Protein AF-A0AAF0QI10-F1 (afdb_monomer)

Foldseek 3Di:
DLVLLVVLVPDPPDPPSVVLLVLVLVVLQAPDLVSQVVCVVVVNDDDPPPGSRVVSVVSVVSNVPRDDDCPHPCNVVSVVVVVVVVVVVVVVVVVVVVVVD

Radius of gyration: 16.57 Å; Cα contacts (8 Å, |Δi|>4): 78; chains: 1; bounding box: 33×27×53 Å

Solvent-accessible surface area (backbone atoms only — not comparable to full-atom values): 5948 Å² total; per-residue (Å²): 108,67,68,57,32,51,50,41,71,75,34,92,84,50,76,75,40,58,63,45,29,49,46,51,52,50,45,78,61,35,90,37,36,66,39,43,48,52,37,37,78,71,66,76,47,84,83,88,77,73,57,44,56,53,54,31,52,47,48,62,55,60,45,67,88,63,83,81,62,100,77,35,79,48,46,70,59,49,51,52,51,50,53,52,51,52,55,50,49,55,56,47,53,55,48,58,60,62,72,75,112

Organism: Solanum verrucosum (NCBI:txid315347)

InterPro domains:
  IPR004158 Protein of unkno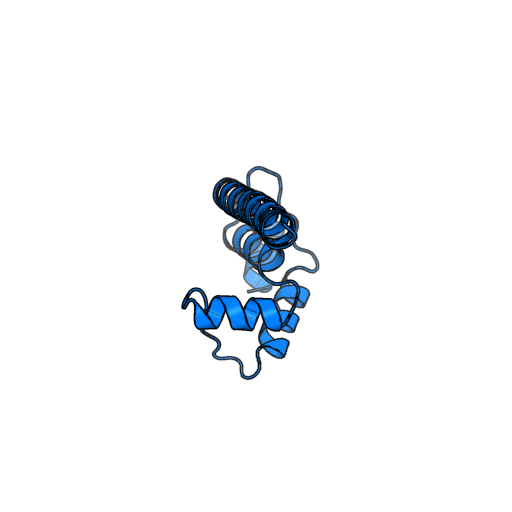wn function DUF247, plant [PF03140] (1-89)
  IPR004158 Protein of unknown function DUF247, plant [PTHR31170] (1-92)

Sequence (101 aa):
MRNLIAYEQQSSDVQPKYFSGYATFMDYLIDSDKDVNLLRQKGIIENWMGEDKDVASLFKKIEIGVTVYFDFYYYEDCLKAIQHCEKTMEQNEGKFEAQLF

Nearest PDB structures (foldseek):
  7d5s-assembly1_B3  TM=2.418E-01  e=6.440E+00  Saccharomyces cerevisiae S288C

pLDDT: mean 81.84, std 12.41, range [45.06, 94.19]

Secondary structure (DSSP, 8-state):
-HHHHHHHHH-SS--S-HHHHHHHHHHHH-SSHHHHHHHHHTTSS---SSSHHHHHHHHHHHHTT----TT-TTHHHHHHHHHHHHHHHHHHHHHHHHT--

Structure (mmCIF, N/CA/C/O backbone):
data_AF-A0AAF0QI10-F1
#
_entry.id   AF-A0AAF0QI10-F1
#
loop_
_atom_site.group_PDB
_atom_site.id
_atom_site.type_symbol
_atom_site.label_atom_id
_atom_site.label_alt_id
_atom_site.label_comp_id
_atom_site.label_asym_id
_atom_site.label_entity_id
_atom_site.label_seq_id
_atom_site.pdbx_PDB_ins_code
_atom_site.Cartn_x
_atom_site.Cartn_y
_atom_site.Cartn_z
_atom_site.occupancy
_atom_site.B_iso_or_equiv
_atom_site.auth_seq_id
_atom_site.auth_comp_id
_atom_site.auth_asym_id
_atom_site.auth_atom_id
_atom_site.pdbx_PDB_model_num
ATOM 1 N N . MET A 1 1 ? 1.634 -5.272 -11.455 1.00 82.81 1 MET A N 1
ATOM 2 C CA . MET A 1 1 ? 2.337 -4.185 -10.741 1.00 82.81 1 MET A CA 1
ATOM 3 C C . MET A 1 1 ? 3.847 -4.401 -10.636 1.00 82.81 1 MET A C 1
ATOM 5 O O . MET A 1 1 ? 4.575 -3.539 -11.101 1.00 82.81 1 MET A O 1
ATOM 9 N N . ARG A 1 2 ? 4.340 -5.543 -10.125 1.00 89.25 2 ARG A N 1
ATOM 10 C CA . ARG A 1 2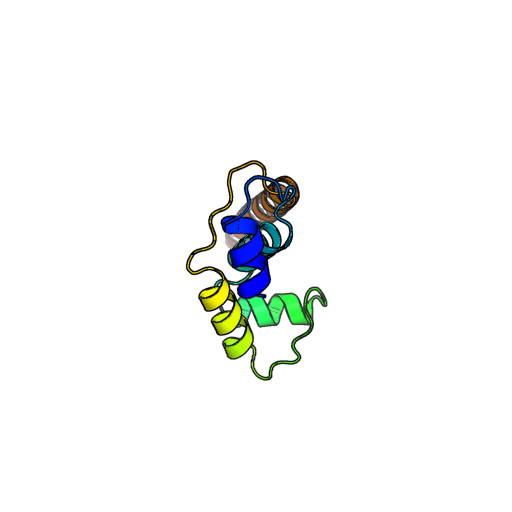 ? 5.791 -5.802 -9.965 1.00 89.25 2 ARG A CA 1
ATOM 11 C C . ARG A 1 2 ? 6.655 -5.544 -11.211 1.00 89.25 2 ARG A C 1
ATOM 13 O O . ARG A 1 2 ? 7.734 -4.993 -11.075 1.00 89.25 2 ARG A O 1
ATOM 20 N N . ASN A 1 3 ? 6.175 -5.865 -12.415 1.00 92.62 3 ASN A N 1
ATOM 21 C CA . ASN A 1 3 ? 6.930 -5.593 -13.649 1.00 92.62 3 ASN A CA 1
ATOM 22 C C . ASN A 1 3 ? 7.116 -4.090 -13.921 1.00 92.62 3 ASN A C 1
ATOM 24 O O . ASN A 1 3 ? 8.157 -3.691 -14.426 1.00 92.62 3 ASN A O 1
ATOM 28 N N . LEU A 1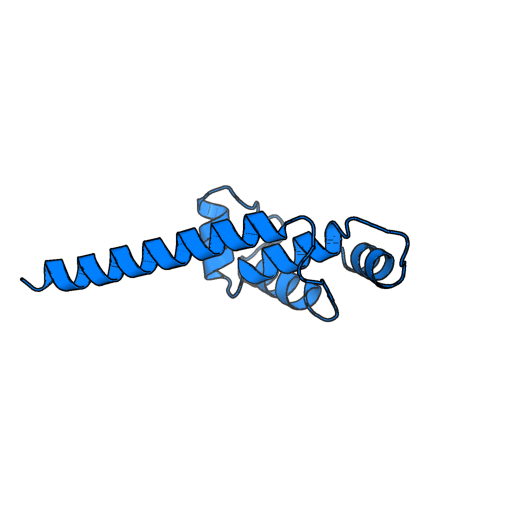 4 ? 6.123 -3.263 -13.574 1.00 92.56 4 LEU A N 1
ATOM 29 C CA . LEU A 1 4 ? 6.187 -1.807 -13.748 1.00 92.56 4 LEU A CA 1
ATOM 30 C C . LEU A 1 4 ? 7.132 -1.184 -12.723 1.00 92.56 4 LEU A C 1
ATOM 32 O O . LEU A 1 4 ? 7.968 -0.369 -13.084 1.00 92.56 4 LEU A O 1
ATOM 36 N N . ILE A 1 5 ? 7.065 -1.651 -11.475 1.00 92.19 5 ILE A N 1
ATOM 37 C CA . ILE A 1 5 ? 8.024 -1.282 -10.431 1.00 92.19 5 ILE A CA 1
ATOM 38 C C . ILE A 1 5 ? 9.441 -1.663 -10.864 1.00 92.19 5 ILE A C 1
ATOM 40 O O . ILE A 1 5 ? 10.327 -0.823 -10.833 1.00 92.19 5 ILE A O 1
ATOM 44 N N . ALA A 1 6 ? 9.670 -2.896 -11.324 1.00 91.62 6 ALA A N 1
ATOM 45 C CA . ALA A 1 6 ? 10.989 -3.321 -11.788 1.00 91.62 6 ALA A CA 1
ATOM 46 C C . ALA A 1 6 ? 11.503 -2.433 -12.933 1.00 91.62 6 ALA A C 1
ATOM 48 O O . ALA A 1 6 ? 12.665 -2.042 -12.928 1.00 91.62 6 ALA A O 1
ATOM 49 N N . TYR A 1 7 ? 10.635 -2.063 -13.874 1.00 92.12 7 TYR A N 1
ATOM 50 C CA . TYR A 1 7 ? 10.976 -1.130 -14.944 1.00 92.12 7 TYR A CA 1
ATOM 51 C C . TYR A 1 7 ? 11.374 0.261 -14.413 1.00 92.12 7 TYR A C 1
ATOM 53 O O . TYR A 1 7 ? 12.416 0.782 -14.803 1.00 92.12 7 TYR A O 1
ATOM 61 N N . GLU A 1 8 ? 10.612 0.832 -13.475 1.00 91.81 8 GLU A N 1
ATOM 62 C CA . GLU A 1 8 ? 10.947 2.110 -12.821 1.00 91.81 8 GLU A CA 1
ATOM 63 C C . GLU A 1 8 ? 12.230 2.044 -11.976 1.00 91.81 8 GLU A C 1
ATOM 65 O O . GLU A 1 8 ? 12.971 3.019 -11.874 1.00 91.81 8 GLU A O 1
ATOM 70 N N . GLN A 1 9 ? 12.498 0.907 -11.330 1.00 87.75 9 GLN A N 1
ATOM 71 C CA . GLN A 1 9 ? 13.681 0.699 -10.490 1.00 87.75 9 GLN A CA 1
ATOM 72 C C . GLN A 1 9 ? 14.955 0.580 -11.336 1.00 87.75 9 GLN A C 1
ATOM 74 O O . GLN A 1 9 ? 16.008 1.052 -10.916 1.00 87.75 9 GLN A O 1
ATOM 79 N N . GLN A 1 10 ? 14.858 -0.053 -12.509 1.00 91.12 10 GLN A N 1
ATOM 80 C CA . GLN A 1 10 ? 15.992 -0.332 -13.397 1.00 91.12 10 GLN A CA 1
ATOM 81 C C . GLN A 1 10 ? 16.279 0.787 -14.406 1.00 91.12 10 GLN A C 1
ATOM 83 O O . GLN A 1 10 ? 17.303 0.742 -15.084 1.00 91.12 10 GLN A O 1
ATOM 88 N N . SER A 1 11 ? 15.400 1.784 -14.517 1.00 87.00 11 SER A N 1
ATOM 89 C CA . SER A 1 11 ? 15.583 2.923 -15.414 1.00 87.00 11 SER A CA 1
ATOM 90 C C . SER A 1 11 ? 15.844 4.206 -14.629 1.00 87.00 11 SER A C 1
ATOM 92 O O . SER A 1 11 ? 15.031 4.616 -13.802 1.00 87.00 11 SER A O 1
ATOM 94 N N . SER A 1 12 ? 16.968 4.869 -14.908 1.00 82.69 12 SER A N 1
ATOM 95 C CA . SER A 1 12 ? 17.279 6.201 -14.366 1.00 82.69 12 SER A CA 1
ATOM 96 C C . SER A 1 12 ? 16.398 7.303 -14.949 1.00 82.69 12 SER A C 1
ATOM 98 O O . SER A 1 12 ? 16.218 8.341 -14.318 1.00 82.69 12 SER A O 1
ATOM 100 N N . ASP A 1 13 ? 15.849 7.070 -16.140 1.00 87.12 13 ASP A N 1
ATOM 101 C CA . ASP A 1 13 ? 15.168 8.093 -16.936 1.00 87.12 13 ASP A CA 1
ATOM 102 C C . ASP A 1 13 ? 13.674 8.186 -16.601 1.00 87.12 13 ASP A C 1
ATOM 104 O O . ASP A 1 13 ? 12.983 9.108 -17.033 1.00 87.12 13 ASP A O 1
ATOM 108 N N . VAL A 1 14 ? 13.157 7.227 -15.827 1.00 86.81 14 VAL A N 1
ATOM 109 C CA . VAL A 1 14 ? 11.752 7.196 -15.424 1.00 86.81 14 VAL A CA 1
ATOM 110 C C . VAL A 1 14 ? 11.581 7.994 -14.142 1.00 86.81 14 VAL A C 1
ATOM 112 O O . VAL A 1 14 ? 11.879 7.525 -13.043 1.00 86.81 14 VAL A O 1
ATOM 115 N N . GLN A 1 15 ? 11.082 9.215 -14.307 1.00 84.56 15 GLN A N 1
ATOM 116 C CA . GLN A 1 15 ? 10.676 10.089 -13.218 1.00 84.56 15 GLN A CA 1
ATOM 117 C C . GLN A 1 15 ? 9.367 10.808 -13.573 1.00 84.56 15 GLN A C 1
ATOM 119 O O . GLN A 1 15 ? 9.233 11.292 -14.701 1.00 84.56 15 GLN A O 1
ATOM 124 N N . PRO A 1 16 ? 8.419 10.930 -12.627 1.00 84.25 16 PRO A N 1
ATOM 125 C CA . PRO A 1 16 ? 8.418 10.326 -11.289 1.00 84.25 16 PRO A CA 1
ATOM 126 C C . PRO A 1 16 ? 8.219 8.800 -11.312 1.00 84.25 16 PRO A C 1
ATOM 128 O O . PRO A 1 16 ? 7.570 8.262 -12.208 1.00 84.25 16 PRO A O 1
ATOM 131 N N . LYS A 1 17 ? 8.718 8.098 -10.289 1.00 87.81 17 LYS A N 1
ATOM 132 C CA . LYS A 1 17 ? 8.471 6.657 -10.083 1.00 87.81 17 LYS A CA 1
ATOM 133 C C . LYS A 1 17 ? 7.090 6.405 -9.463 1.00 87.81 17 LYS A C 1
ATOM 135 O O . LYS A 1 17 ? 6.978 6.126 -8.267 1.00 87.81 17 LYS A O 1
ATOM 140 N N . TYR A 1 18 ? 6.033 6.570 -10.252 1.00 87.19 18 TYR A N 1
ATOM 141 C CA . TYR A 1 18 ? 4.642 6.490 -9.796 1.00 87.19 18 TYR A CA 1
ATOM 142 C C . TYR A 1 18 ? 4.270 5.139 -9.180 1.00 87.19 18 TYR A C 1
ATOM 144 O O . TYR A 1 18 ? 3.640 5.105 -8.124 1.00 87.19 18 TYR A O 1
ATOM 152 N N . PHE A 1 19 ? 4.648 4.022 -9.807 1.00 89.88 19 PHE A N 1
ATOM 153 C CA . PHE A 1 19 ? 4.265 2.692 -9.325 1.00 89.88 19 PHE A CA 1
ATOM 154 C C . PHE A 1 19 ? 5.017 2.315 -8.050 1.00 89.88 19 PHE A C 1
ATOM 156 O O . PHE A 1 19 ? 4.430 1.723 -7.146 1.00 89.88 19 PHE A O 1
ATOM 163 N N . SER A 1 20 ? 6.292 2.685 -7.967 1.00 90.00 20 SER A N 1
ATOM 164 C CA . SER A 1 20 ? 7.123 2.508 -6.778 1.00 90.00 20 SER A CA 1
ATOM 165 C C . SER A 1 20 ? 6.604 3.378 -5.631 1.00 90.00 20 SER A C 1
ATOM 167 O O . SER A 1 20 ? 6.399 2.876 -4.533 1.00 90.00 20 SER A O 1
ATOM 169 N N . GLY A 1 21 ? 6.295 4.651 -5.899 1.00 88.19 21 GLY A N 1
ATOM 170 C CA . GLY A 1 21 ? 5.722 5.562 -4.908 1.00 88.19 21 GLY A CA 1
ATOM 171 C C . GLY A 1 21 ? 4.350 5.114 -4.402 1.00 88.19 21 GLY A C 1
ATOM 172 O O . GLY A 1 21 ? 4.100 5.171 -3.203 1.00 88.19 21 GLY A O 1
ATOM 173 N N . TYR A 1 22 ? 3.474 4.621 -5.283 1.00 88.81 22 TYR A N 1
ATOM 174 C CA . TYR A 1 22 ? 2.186 4.056 -4.872 1.00 88.81 22 TYR A CA 1
ATOM 175 C C . TYR A 1 22 ? 2.365 2.797 -4.020 1.00 88.81 22 TYR A C 1
ATOM 177 O O . TYR A 1 22 ? 1.677 2.642 -3.018 1.00 88.81 22 TYR A O 1
ATOM 185 N N . ALA A 1 23 ? 3.282 1.898 -4.399 1.00 89.38 23 ALA A N 1
ATOM 186 C CA . ALA A 1 23 ? 3.565 0.700 -3.612 1.00 89.38 23 ALA A CA 1
ATOM 187 C C . ALA A 1 23 ? 3.999 1.061 -2.186 1.00 89.38 23 ALA A C 1
ATOM 189 O O . ALA A 1 23 ? 3.455 0.504 -1.240 1.00 89.38 23 ALA A O 1
ATOM 190 N N . THR A 1 24 ? 4.900 2.035 -2.041 1.00 87.00 24 THR A N 1
ATOM 191 C CA . THR A 1 24 ? 5.341 2.532 -0.732 1.00 87.00 24 THR A CA 1
ATOM 192 C C . THR A 1 24 ? 4.228 3.240 0.036 1.00 87.00 24 THR A C 1
ATOM 194 O O . THR A 1 24 ? 4.082 3.029 1.232 1.00 87.00 24 THR A O 1
ATOM 197 N N . PHE A 1 25 ? 3.408 4.058 -0.624 1.00 85.81 25 PHE A N 1
ATOM 198 C CA . PHE A 1 25 ? 2.270 4.698 0.039 1.00 85.81 25 PHE A CA 1
ATOM 199 C C . PHE A 1 25 ? 1.276 3.669 0.591 1.00 85.81 25 PHE A C 1
ATOM 201 O O . PHE A 1 25 ? 0.836 3.782 1.730 1.00 85.81 25 PHE A O 1
ATOM 208 N N . MET A 1 26 ? 0.946 2.648 -0.201 1.00 88.44 26 MET A N 1
ATOM 209 C CA . MET A 1 26 ? 0.031 1.591 0.228 1.00 88.44 26 MET A CA 1
ATOM 210 C C . MET A 1 26 ? 0.619 0.723 1.339 1.00 88.44 26 MET A C 1
ATOM 212 O O . MET A 1 26 ? -0.135 0.277 2.196 1.00 88.44 26 MET A O 1
ATOM 216 N N . ASP A 1 27 ? 1.936 0.515 1.344 1.00 85.56 27 ASP A N 1
ATOM 217 C CA . ASP A 1 27 ? 2.646 -0.166 2.427 1.00 85.56 27 ASP A CA 1
ATOM 218 C C . ASP A 1 27 ? 2.505 0.585 3.761 1.00 85.56 27 ASP A C 1
ATOM 220 O O . ASP A 1 27 ? 2.122 -0.003 4.768 1.00 85.56 27 ASP A O 1
ATOM 224 N N . TYR A 1 28 ? 2.647 1.916 3.751 1.00 84.50 28 TYR A N 1
ATOM 225 C CA . TYR A 1 28 ? 2.403 2.732 4.948 1.00 84.50 28 TYR A CA 1
ATOM 226 C C . TYR A 1 28 ? 0.956 2.697 5.449 1.00 84.50 28 TYR A C 1
ATOM 228 O O . TYR A 1 28 ? 0.712 2.959 6.626 1.00 84.50 28 TYR A O 1
ATOM 236 N N . LEU A 1 29 ? -0.009 2.420 4.572 1.00 87.06 29 LEU A N 1
ATOM 237 C CA . LEU A 1 29 ? -1.420 2.359 4.942 1.00 87.06 29 LEU A CA 1
ATOM 238 C C . LEU A 1 29 ? -1.887 0.961 5.362 1.00 87.06 29 LEU A C 1
ATOM 240 O O . LEU A 1 29 ? -2.921 0.866 6.019 1.00 87.06 29 LEU A O 1
ATOM 244 N N . ILE A 1 30 ? -1.205 -0.111 4.945 1.00 91.25 30 ILE A N 1
ATOM 245 C CA . ILE A 1 30 ? -1.684 -1.492 5.081 1.00 91.25 30 ILE A CA 1
ATOM 246 C C . ILE A 1 30 ? -0.619 -2.354 5.760 1.00 91.25 30 ILE A C 1
ATOM 248 O O . ILE A 1 30 ? 0.176 -3.015 5.094 1.00 91.25 30 ILE A O 1
ATOM 252 N N . ASP A 1 31 ? -0.671 -2.430 7.089 1.00 89.44 31 ASP A N 1
ATOM 253 C CA . ASP A 1 31 ? 0.146 -3.381 7.858 1.00 89.44 31 ASP A CA 1
ATOM 254 C C . ASP A 1 31 ? -0.595 -4.719 8.070 1.00 89.44 31 ASP A C 1
ATOM 256 O O . ASP A 1 31 ? -0.000 -5.801 8.132 1.00 89.44 31 ASP A O 1
ATOM 260 N N . SER A 1 32 ? -1.930 -4.668 8.122 1.00 92.56 32 SER A N 1
ATOM 261 C CA . SER A 1 32 ? -2.799 -5.798 8.444 1.00 92.56 32 SER A CA 1
ATOM 262 C C . SER A 1 32 ? -4.089 -5.850 7.614 1.00 92.56 32 SER A C 1
ATOM 264 O O . SER A 1 32 ? -4.487 -4.908 6.929 1.00 92.56 32 SER A O 1
ATOM 266 N N . ASP A 1 33 ? -4.801 -6.973 7.713 1.00 94.19 33 ASP A N 1
ATOM 267 C CA . ASP A 1 33 ? -6.141 -7.155 7.148 1.00 94.19 33 ASP A CA 1
ATOM 268 C C . ASP A 1 33 ? -7.182 -6.193 7.752 1.00 94.19 33 ASP A C 1
ATOM 270 O O . ASP A 1 33 ? -8.151 -5.826 7.083 1.00 94.19 33 ASP A O 1
ATOM 274 N N . LYS A 1 34 ? -6.968 -5.725 8.988 1.00 93.81 34 LYS A N 1
ATOM 275 C CA . LYS A 1 34 ? -7.822 -4.709 9.625 1.00 93.81 34 LYS A CA 1
ATOM 276 C C . LYS A 1 34 ? -7.715 -3.357 8.930 1.00 93.81 34 LYS A C 1
ATOM 278 O O . LYS A 1 34 ? -8.732 -2.681 8.777 1.00 93.81 34 LYS A O 1
ATOM 283 N N . ASP A 1 35 ? -6.519 -2.992 8.481 1.00 92.38 35 ASP A N 1
ATOM 284 C CA . ASP A 1 35 ? -6.290 -1.729 7.781 1.00 92.38 35 ASP A CA 1
ATOM 285 C C . ASP A 1 35 ? -6.977 -1.756 6.416 1.00 92.38 35 ASP A C 1
ATOM 287 O O . ASP A 1 35 ? -7.725 -0.839 6.075 1.00 92.38 35 ASP A O 1
ATOM 291 N N . VAL A 1 36 ? -6.854 -2.873 5.687 1.00 93.00 36 VAL A N 1
ATOM 292 C CA . VAL A 1 36 ? -7.607 -3.106 4.444 1.00 93.00 36 VAL A CA 1
ATOM 293 C C . VAL A 1 36 ? -9.108 -2.967 4.687 1.00 93.00 36 VAL A C 1
ATOM 295 O O . VAL A 1 36 ? -9.792 -2.265 3.941 1.00 93.00 36 VAL A O 1
ATOM 298 N N . ASN A 1 37 ? -9.631 -3.599 5.741 1.00 94.12 37 ASN A N 1
ATOM 299 C CA . ASN A 1 37 ? -11.050 -3.531 6.068 1.00 94.12 37 ASN A CA 1
ATOM 300 C C . ASN A 1 37 ? -11.508 -2.090 6.330 1.00 94.12 37 ASN A C 1
ATOM 302 O O . ASN A 1 37 ? -12.517 -1.654 5.772 1.00 94.12 37 ASN A O 1
ATOM 306 N N . LEU A 1 38 ? -10.747 -1.341 7.131 1.00 93.19 38 LEU A N 1
ATOM 307 C CA . LEU A 1 38 ? -11.027 0.055 7.447 1.00 93.19 38 LEU A CA 1
ATOM 308 C C . LEU A 1 38 ? -11.024 0.924 6.185 1.00 93.19 38 LEU A C 1
ATOM 310 O O . LEU A 1 38 ? -11.988 1.651 5.939 1.00 93.19 38 LEU A O 1
ATOM 314 N N . LEU A 1 39 ? -9.978 0.824 5.362 1.00 92.00 39 LEU A N 1
ATOM 315 C CA . LEU A 1 39 ? -9.857 1.578 4.112 1.00 92.00 39 LEU A CA 1
ATOM 316 C C . LEU A 1 39 ? -11.016 1.262 3.157 1.00 92.00 39 LEU A C 1
ATOM 318 O O . LEU A 1 39 ? -11.562 2.168 2.521 1.00 92.00 39 LEU A O 1
ATOM 322 N N . ARG A 1 40 ? -11.449 -0.002 3.105 1.00 93.50 40 ARG A N 1
ATOM 323 C CA . ARG A 1 40 ? -12.585 -0.435 2.285 1.00 93.50 40 ARG A CA 1
ATOM 324 C C . ARG A 1 40 ? -13.915 0.108 2.804 1.00 93.50 40 ARG A C 1
ATOM 326 O O . ARG A 1 40 ? -14.717 0.606 2.022 1.00 93.50 40 ARG A O 1
ATOM 333 N N . GLN A 1 41 ? -14.144 0.080 4.119 1.00 93.12 41 GLN A N 1
ATOM 334 C CA . GLN A 1 41 ? -15.337 0.677 4.740 1.00 93.12 41 GLN A CA 1
ATOM 335 C C . GLN A 1 41 ? -15.419 2.191 4.515 1.00 93.12 41 GLN A C 1
ATOM 337 O O . GLN A 1 41 ? -16.512 2.746 4.414 1.00 93.12 41 GLN A O 1
ATOM 342 N N . LYS A 1 42 ? -14.267 2.865 4.432 1.00 91.12 42 LYS A N 1
ATOM 343 C CA . LYS A 1 42 ? -14.172 4.294 4.110 1.00 91.12 42 LYS A CA 1
ATOM 344 C C . LYS A 1 42 ? -14.269 4.591 2.608 1.00 91.12 42 LYS A C 1
ATOM 346 O O . LYS A 1 42 ? -14.278 5.762 2.246 1.00 91.12 42 LYS A O 1
ATOM 351 N N . GLY A 1 43 ? -14.360 3.568 1.751 1.00 89.31 43 GLY A N 1
ATOM 352 C CA . GLY A 1 43 ? -14.447 3.715 0.294 1.00 89.31 43 GLY A CA 1
ATOM 353 C C . GLY A 1 43 ? -13.150 4.190 -0.365 1.00 89.31 43 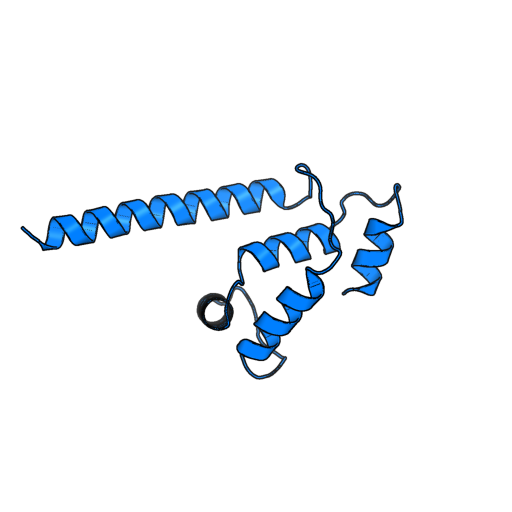GLY A C 1
ATOM 354 O O . GLY A 1 43 ? -13.190 4.694 -1.481 1.00 89.31 43 GLY A O 1
ATOM 355 N N . ILE A 1 44 ? -12.013 4.065 0.327 1.00 88.88 44 ILE A N 1
ATOM 356 C CA . ILE A 1 44 ? -10.697 4.492 -0.175 1.00 88.88 44 ILE A CA 1
ATOM 357 C C . ILE A 1 44 ? -10.133 3.447 -1.140 1.00 88.88 44 ILE A C 1
ATOM 359 O O . ILE A 1 44 ? -9.544 3.795 -2.159 1.00 88.88 44 ILE A O 1
ATOM 363 N N . ILE A 1 45 ? -10.333 2.165 -0.825 1.00 89.19 45 ILE A N 1
ATOM 364 C CA . ILE A 1 45 ? -9.957 1.046 -1.689 1.00 89.19 45 ILE A CA 1
ATOM 365 C C . ILE A 1 45 ? -11.166 0.161 -1.958 1.00 89.19 45 ILE A C 1
ATOM 367 O O . ILE A 1 45 ? -12.027 -0.017 -1.097 1.00 89.19 45 ILE A O 1
ATOM 371 N N . GLU A 1 46 ? -11.194 -0.451 -3.133 1.00 89.19 46 GLU A N 1
ATOM 372 C CA . GLU A 1 46 ? -12.135 -1.516 -3.454 1.00 89.19 46 GLU A CA 1
ATOM 373 C C . GLU A 1 46 ? -11.404 -2.859 -3.432 1.00 89.19 46 GLU A C 1
ATOM 375 O O . GLU A 1 46 ? -10.335 -3.009 -4.026 1.00 89.19 46 GLU A O 1
ATOM 380 N N . ASN A 1 47 ? -11.980 -3.857 -2.760 1.00 85.81 47 ASN A N 1
ATOM 381 C CA . ASN A 1 47 ? -11.424 -5.206 -2.738 1.00 85.81 47 ASN A CA 1
ATOM 382 C C . ASN A 1 47 ? -12.137 -6.077 -3.779 1.00 85.81 47 ASN A C 1
ATOM 384 O O . ASN A 1 47 ? -13.302 -6.429 -3.609 1.00 85.81 47 ASN A O 1
ATOM 388 N N . TRP A 1 48 ? -11.402 -6.444 -4.827 1.00 84.44 48 TRP A N 1
ATOM 389 C CA . TRP A 1 48 ? -11.840 -7.366 -5.882 1.00 84.44 48 TRP A CA 1
ATOM 390 C C . TRP A 1 48 ? -11.138 -8.735 -5.801 1.00 84.44 48 TRP A C 1
ATOM 392 O O . TRP A 1 48 ? -11.319 -9.578 -6.675 1.00 84.44 48 TRP A O 1
ATOM 402 N N . MET A 1 49 ? -10.304 -8.952 -4.779 1.00 77.44 49 MET A N 1
ATOM 403 C CA . MET A 1 49 ? -9.412 -10.112 -4.646 1.00 77.44 49 MET A CA 1
ATOM 404 C C . MET A 1 49 ? -9.882 -11.159 -3.632 1.00 77.44 49 MET A C 1
ATOM 406 O O . MET A 1 49 ? -9.208 -12.171 -3.466 1.00 77.44 49 MET A O 1
ATOM 410 N N . GLY A 1 50 ? -11.042 -10.963 -3.005 1.00 85.25 50 GLY A N 1
ATOM 411 C CA . GLY A 1 50 ? -11.602 -11.901 -2.034 1.00 85.25 50 GLY A CA 1
ATOM 412 C C . GLY A 1 50 ? -11.494 -11.363 -0.614 1.00 85.25 50 GLY A C 1
ATOM 413 O O . GLY A 1 50 ? -12.130 -10.361 -0.293 1.00 85.25 50 GLY A O 1
ATOM 414 N N . GLU A 1 51 ? -10.734 -12.036 0.250 1.00 92.38 51 GLU A N 1
ATOM 415 C CA . GLU A 1 51 ? -10.613 -11.650 1.657 1.00 92.38 51 GLU A CA 1
ATOM 416 C C . GLU A 1 51 ? -9.604 -10.506 1.855 1.00 92.38 51 GLU A C 1
ATOM 418 O O . GLU A 1 51 ? -8.653 -10.335 1.094 1.00 92.38 51 GLU A O 1
ATOM 423 N N . ASP A 1 52 ? -9.778 -9.721 2.919 1.00 93.19 52 ASP A N 1
ATOM 424 C CA . ASP A 1 52 ? -8.899 -8.581 3.226 1.00 93.19 52 ASP A CA 1
ATOM 425 C C . ASP A 1 52 ? -7.445 -9.008 3.494 1.00 93.19 52 ASP A C 1
ATOM 427 O O . ASP A 1 52 ? -6.502 -8.301 3.132 1.00 93.19 52 ASP A O 1
ATOM 431 N N . LYS A 1 53 ? -7.249 -10.221 4.028 1.00 94.00 53 LYS A N 1
ATOM 432 C CA . LYS A 1 53 ? -5.923 -10.826 4.225 1.00 94.00 53 LYS A CA 1
ATOM 433 C C . LYS A 1 53 ? -5.158 -11.026 2.913 1.00 94.00 53 LYS A C 1
ATOM 435 O O . LYS A 1 53 ? -3.930 -10.941 2.900 1.00 94.00 53 LYS A O 1
ATOM 440 N N . ASP A 1 54 ? -5.865 -11.295 1.814 1.00 93.38 54 ASP A N 1
ATOM 441 C CA . ASP A 1 54 ? -5.243 -11.557 0.516 1.00 93.38 54 ASP A CA 1
ATOM 442 C C . ASP A 1 54 ? -4.713 -10.251 -0.080 1.00 93.38 54 ASP A C 1
ATOM 444 O O . ASP A 1 54 ? -3.608 -10.216 -0.626 1.00 93.38 54 ASP A O 1
ATOM 448 N N . VAL A 1 55 ? -5.452 -9.155 0.120 1.00 91.81 55 VAL A N 1
ATOM 449 C CA . VAL A 1 55 ? -5.026 -7.798 -0.243 1.00 91.81 55 VAL A CA 1
ATOM 450 C C . VAL A 1 55 ? -3.821 -7.365 0.591 1.00 91.81 55 VAL A C 1
ATOM 452 O O . VAL A 1 55 ? -2.821 -6.929 0.022 1.00 91.81 55 VAL A O 1
ATOM 455 N N . ALA A 1 56 ? -3.861 -7.549 1.914 1.00 93.06 56 ALA A N 1
ATOM 456 C CA . ALA A 1 56 ? -2.721 -7.242 2.781 1.00 93.06 56 ALA A CA 1
ATOM 457 C C . ALA A 1 56 ? -1.473 -8.055 2.378 1.00 93.06 56 ALA A C 1
ATOM 459 O O . ALA A 1 56 ? -0.380 -7.512 2.216 1.00 93.06 56 ALA A O 1
ATOM 460 N N . SER A 1 57 ? -1.638 -9.358 2.110 1.00 92.50 57 SER A N 1
ATOM 461 C CA . SER A 1 57 ? -0.545 -10.220 1.640 1.00 92.50 57 SER A CA 1
ATOM 462 C C . SER A 1 57 ? 0.006 -9.787 0.279 1.00 92.50 57 SER A C 1
ATOM 464 O O . SER A 1 57 ? 1.210 -9.913 0.036 1.00 92.50 57 SER A O 1
ATOM 466 N N . LEU A 1 58 ? -0.845 -9.289 -0.622 1.00 91.38 58 LEU A N 1
ATOM 467 C CA . LEU A 1 58 ? -0.409 -8.766 -1.911 1.00 91.38 58 LEU A CA 1
ATOM 468 C C . LEU A 1 58 ? 0.513 -7.561 -1.728 1.00 91.38 58 LEU A C 1
ATOM 470 O O . LEU A 1 58 ? 1.597 -7.560 -2.310 1.00 91.38 58 LEU A O 1
ATOM 474 N N . PHE A 1 59 ? 0.101 -6.560 -0.948 1.00 89.81 59 PHE A N 1
ATOM 475 C CA . PHE A 1 59 ? 0.893 -5.342 -0.763 1.00 89.81 59 PHE A CA 1
ATOM 476 C C . PHE A 1 59 ? 2.223 -5.629 -0.074 1.00 89.81 59 PHE A C 1
ATOM 478 O O . PHE A 1 59 ? 3.262 -5.257 -0.614 1.00 89.81 59 PHE A O 1
ATOM 485 N N . LYS A 1 60 ? 2.214 -6.470 0.964 1.00 89.25 60 LYS A N 1
ATOM 486 C CA . LYS A 1 60 ? 3.438 -6.953 1.617 1.00 89.25 60 LYS A CA 1
ATOM 487 C C . LYS A 1 60 ? 4.392 -7.671 0.662 1.00 89.25 60 LYS A C 1
ATOM 489 O O . LYS A 1 60 ? 5.608 -7.597 0.779 1.00 89.25 60 LYS A O 1
ATOM 494 N N . LYS A 1 61 ? 3.862 -8.393 -0.332 1.00 90.38 61 LYS A N 1
ATOM 495 C CA . LYS A 1 61 ? 4.696 -8.976 -1.394 1.00 90.38 61 LYS A CA 1
ATOM 496 C C . LYS A 1 61 ? 5.185 -7.901 -2.360 1.00 90.38 61 LYS A C 1
ATOM 498 O O . LYS A 1 61 ? 6.308 -8.009 -2.838 1.00 90.38 61 LYS A O 1
ATOM 503 N N . ILE A 1 62 ? 4.364 -6.930 -2.738 1.00 89.62 62 ILE A N 1
ATOM 504 C CA . ILE A 1 62 ? 4.751 -5.881 -3.691 1.00 89.62 62 ILE A CA 1
ATOM 505 C C . ILE A 1 62 ? 5.889 -5.021 -3.136 1.00 89.62 62 ILE A C 1
ATOM 507 O O . ILE A 1 62 ? 6.775 -4.691 -3.915 1.00 89.62 62 ILE A O 1
ATOM 511 N N . GLU A 1 63 ? 5.887 -4.740 -1.834 1.00 83.56 63 GLU A N 1
ATOM 512 C CA . GLU A 1 63 ? 6.915 -3.975 -1.116 1.00 83.56 63 GLU A CA 1
ATOM 513 C C . GLU A 1 63 ? 8.330 -4.567 -1.274 1.00 83.56 63 GLU A C 1
ATOM 515 O O . GLU A 1 63 ? 9.309 -3.835 -1.421 1.00 83.56 63 GLU A O 1
ATOM 520 N N . ILE A 1 64 ? 8.455 -5.900 -1.319 1.00 84.56 64 ILE A N 1
ATOM 521 C CA . ILE A 1 64 ? 9.757 -6.577 -1.397 1.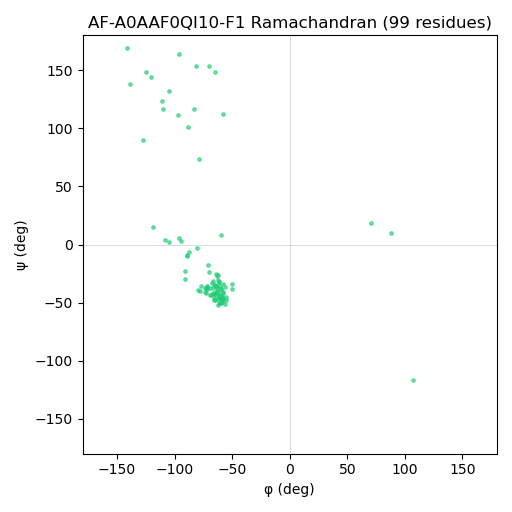00 84.56 64 ILE A CA 1
ATOM 522 C C . ILE A 1 64 ? 10.533 -6.118 -2.641 1.00 84.56 64 ILE A C 1
ATOM 524 O O . ILE A 1 64 ? 10.201 -6.480 -3.773 1.00 84.56 64 ILE A O 1
ATOM 528 N N . GLY A 1 65 ? 11.629 -5.393 -2.403 1.00 79.88 65 GLY A N 1
ATOM 529 C CA . GLY A 1 65 ? 12.533 -4.903 -3.444 1.00 79.88 65 GLY A CA 1
ATOM 530 C C . GLY A 1 65 ? 12.148 -3.545 -4.035 1.00 79.88 65 GLY A C 1
ATOM 531 O O . GLY A 1 65 ? 12.744 -3.148 -5.034 1.00 79.88 65 GLY A O 1
ATOM 532 N N . VAL A 1 66 ? 11.183 -2.831 -3.448 1.00 85.56 66 VAL A N 1
ATOM 533 C CA . VAL A 1 66 ? 10.865 -1.446 -3.815 1.00 85.56 66 VAL A CA 1
ATOM 534 C C . VAL A 1 66 ? 11.820 -0.506 -3.088 1.00 85.56 66 VAL A C 1
ATOM 536 O O . VAL A 1 66 ? 11.806 -0.412 -1.867 1.00 85.56 66 VAL A O 1
ATOM 539 N N . THR A 1 67 ? 12.643 0.222 -3.839 1.00 80.81 67 THR A N 1
ATOM 540 C CA . THR A 1 67 ? 13.458 1.322 -3.301 1.00 80.81 67 THR A CA 1
ATOM 541 C C . THR A 1 67 ? 12.939 2.665 -3.803 1.00 80.81 67 THR A C 1
ATOM 543 O O . THR A 1 67 ? 12.985 2.940 -5.004 1.00 80.81 67 THR A O 1
ATOM 546 N N . VAL A 1 68 ? 12.466 3.515 -2.897 1.00 73.88 68 VAL A N 1
ATOM 547 C CA . VAL A 1 68 ? 12.103 4.911 -3.180 1.00 73.88 68 VAL A CA 1
ATOM 548 C C . VAL A 1 68 ? 12.935 5.848 -2.306 1.00 73.88 68 VAL A C 1
ATOM 550 O O . VAL A 1 68 ? 13.272 5.512 -1.174 1.00 73.88 68 VAL A O 1
ATOM 553 N N . TYR A 1 69 ? 13.305 7.005 -2.853 1.00 71.56 69 TYR A N 1
ATOM 554 C CA . TYR A 1 69 ? 14.024 8.061 -2.136 1.00 71.56 69 TYR A CA 1
ATOM 555 C C . TYR A 1 69 ? 13.030 9.101 -1.611 1.00 71.56 69 TYR A C 1
ATOM 557 O O . TYR A 1 69 ? 11.892 9.135 -2.066 1.00 71.56 69 TYR A O 1
ATOM 565 N N . PHE A 1 70 ? 13.451 9.945 -0.662 1.00 62.62 70 PHE A N 1
ATOM 566 C CA . PHE A 1 70 ? 12.626 10.943 0.050 1.00 62.62 70 PHE A CA 1
ATOM 567 C C . PHE A 1 70 ? 11.944 12.019 -0.834 1.00 62.62 70 PHE A C 1
ATOM 569 O O . PHE A 1 70 ? 11.364 12.963 -0.312 1.00 62.62 70 PHE A O 1
ATOM 576 N N . ASP A 1 71 ? 11.999 11.890 -2.157 1.00 65.31 71 ASP A N 1
ATOM 577 C CA . ASP A 1 71 ? 11.396 12.766 -3.161 1.00 65.31 71 ASP A CA 1
ATOM 578 C C . ASP A 1 71 ? 10.362 12.050 -4.055 1.00 65.31 71 ASP A C 1
ATOM 580 O O . ASP A 1 71 ? 9.972 12.573 -5.103 1.00 65.31 71 ASP A O 1
ATOM 584 N N . PHE A 1 72 ? 9.892 10.854 -3.673 1.00 70.00 72 PHE A N 1
ATOM 585 C CA . PHE A 1 72 ? 8.878 10.153 -4.461 1.00 70.00 72 PHE A CA 1
ATOM 586 C C . PHE A 1 72 ? 7.549 10.920 -4.493 1.00 70.00 72 PHE A C 1
ATOM 588 O O . PHE A 1 72 ? 7.173 11.598 -3.543 1.00 70.00 72 PHE A O 1
ATOM 595 N N . TYR A 1 73 ? 6.815 10.788 -5.601 1.00 74.62 73 TYR A N 1
ATOM 596 C CA . TYR A 1 73 ? 5.678 11.649 -5.959 1.00 74.62 73 TYR A CA 1
ATOM 597 C C . TYR A 1 73 ? 4.622 11.849 -4.853 1.00 74.62 73 TYR A C 1
ATOM 599 O O . TYR A 1 73 ? 4.050 12.927 -4.746 1.00 74.62 73 TYR A O 1
ATOM 607 N N . TYR A 1 74 ? 4.388 10.832 -4.021 1.00 75.62 74 TYR A N 1
ATOM 608 C CA . TYR A 1 74 ? 3.385 10.857 -2.950 1.00 75.62 74 TYR A CA 1
ATOM 609 C C . TYR A 1 74 ? 3.951 11.224 -1.570 1.00 75.62 74 TYR A C 1
ATOM 611 O O . TYR A 1 74 ? 3.220 11.168 -0.590 1.00 75.62 74 TYR A O 1
ATOM 619 N N . TYR A 1 75 ? 5.229 11.597 -1.460 1.00 78.44 75 TYR A N 1
ATOM 620 C CA . TYR A 1 75 ? 5.899 11.834 -0.177 1.00 78.44 75 TYR A CA 1
ATOM 621 C C . TYR A 1 75 ? 5.175 12.866 0.703 1.00 78.44 75 TYR A C 1
ATOM 623 O O . TYR A 1 75 ? 4.929 12.615 1.880 1.00 78.44 75 TYR A O 1
ATOM 631 N N . GLU A 1 76 ? 4.754 13.993 0.126 1.00 81.56 76 GLU A N 1
ATOM 632 C CA . GLU A 1 76 ? 3.994 15.025 0.846 1.00 81.56 76 GLU A CA 1
ATOM 633 C C . GLU A 1 76 ? 2.627 14.523 1.329 1.00 81.56 76 GLU A C 1
ATOM 635 O O . GLU A 1 76 ? 2.160 14.888 2.410 1.00 81.56 76 GLU A O 1
ATOM 640 N N . ASP A 1 77 ? 1.976 13.668 0.544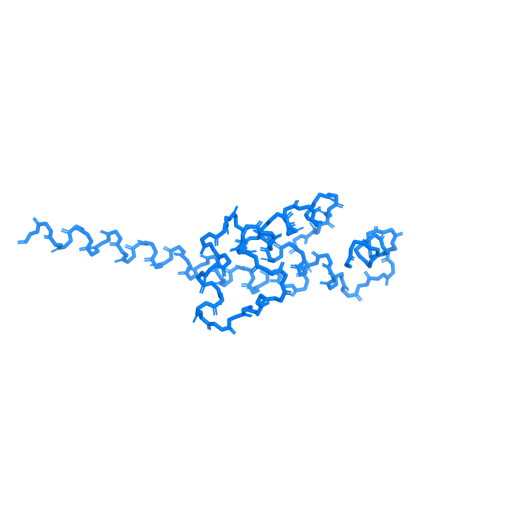 1.00 82.50 77 ASP A N 1
ATOM 641 C CA . ASP A 1 77 ? 0.694 13.081 0.926 1.00 82.50 77 ASP A CA 1
ATOM 642 C C . ASP A 1 77 ? 0.880 12.036 2.035 1.00 82.50 77 ASP A C 1
ATOM 644 O O . ASP A 1 77 ? 0.090 12.013 2.981 1.00 82.50 77 ASP A O 1
ATOM 648 N N . CYS A 1 78 ? 1.970 11.257 1.996 1.00 75.69 78 CYS A N 1
ATOM 649 C CA . CYS A 1 78 ? 2.381 10.383 3.097 1.00 75.69 78 CYS A CA 1
ATOM 650 C C . CYS A 1 78 ? 2.600 11.185 4.385 1.00 75.69 78 CYS A C 1
ATOM 652 O O . CYS A 1 78 ? 2.073 10.813 5.431 1.00 75.69 78 CYS A O 1
ATOM 65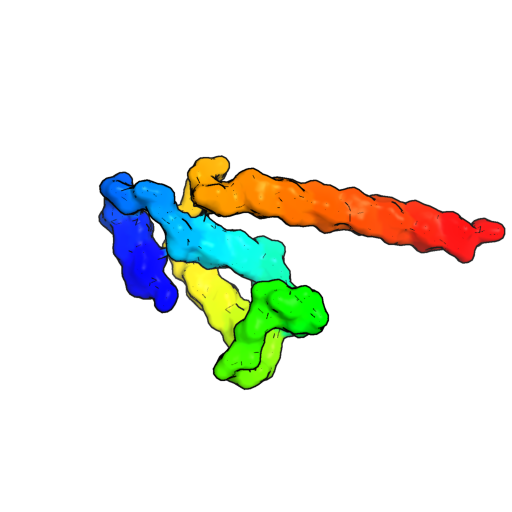4 N N . LEU A 1 79 ? 3.329 12.305 4.321 1.00 79.62 79 LEU A N 1
ATOM 655 C CA . LEU A 1 79 ? 3.586 13.148 5.492 1.00 79.62 79 LEU A CA 1
ATOM 656 C C . LEU A 1 79 ? 2.292 13.697 6.097 1.00 79.62 79 LEU A C 1
ATOM 658 O O . LEU A 1 79 ? 2.115 13.650 7.313 1.00 79.62 79 LEU A O 1
ATOM 662 N N . LYS A 1 80 ? 1.360 14.172 5.265 1.00 83.81 80 LYS A N 1
ATOM 663 C CA . LYS A 1 80 ? 0.047 14.639 5.740 1.00 83.81 80 LYS A CA 1
ATOM 664 C C . LYS A 1 80 ? -0.762 13.513 6.375 1.00 83.81 80 LYS A C 1
ATOM 666 O O . LYS A 1 80 ? -1.419 13.747 7.389 1.00 83.81 80 LYS A O 1
ATOM 671 N N . ALA A 1 81 ? -0.726 12.313 5.794 1.00 77.81 81 ALA A N 1
ATOM 672 C CA . ALA A 1 81 ? -1.405 11.147 6.347 1.00 77.81 81 ALA A CA 1
ATOM 673 C C . ALA A 1 81 ? -0.829 10.775 7.723 1.00 77.81 81 ALA A C 1
ATOM 675 O O . ALA A 1 81 ? -1.591 10.644 8.679 1.00 77.81 81 ALA A O 1
ATOM 676 N N . ILE A 1 82 ? 0.500 10.717 7.851 1.00 75.88 82 ILE A N 1
ATOM 677 C CA . ILE A 1 82 ? 1.197 10.440 9.116 1.00 75.88 82 ILE A CA 1
ATOM 678 C C . ILE A 1 82 ? 0.851 11.498 10.171 1.00 75.88 82 ILE A C 1
ATOM 680 O O . ILE A 1 82 ? 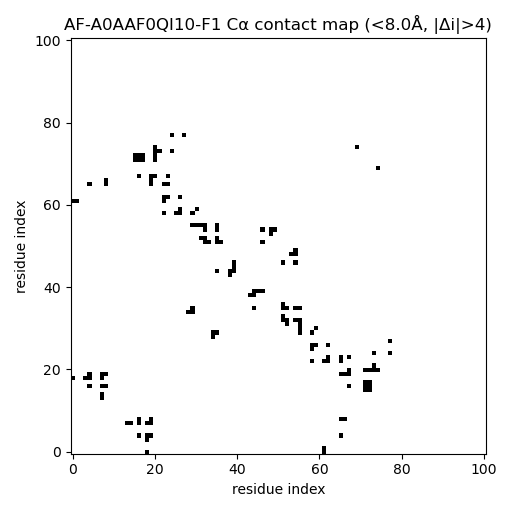0.382 11.147 11.251 1.00 75.88 82 ILE A O 1
ATOM 684 N N . GLN A 1 83 ? 0.965 12.789 9.841 1.00 81.25 83 GLN A N 1
ATOM 685 C CA . GLN A 1 83 ? 0.624 13.884 10.761 1.00 81.25 83 GLN A CA 1
ATOM 686 C C . GLN A 1 83 ? -0.840 13.834 11.219 1.00 81.25 83 GLN A C 1
ATOM 688 O O . GLN A 1 83 ? -1.158 14.137 12.371 1.00 81.25 83 GLN A O 1
ATOM 693 N N . HIS A 1 84 ? -1.759 13.471 10.319 1.00 78.75 84 HIS A N 1
ATOM 694 C CA . HIS A 1 84 ? -3.163 13.299 10.674 1.00 78.75 84 HIS A CA 1
ATOM 695 C C . HIS A 1 84 ? -3.361 12.130 11.648 1.00 78.75 84 HIS A C 1
ATOM 697 O O . HIS A 1 84 ? -4.112 12.267 12.620 1.00 78.75 84 HIS A O 1
ATOM 703 N N . CYS A 1 85 ? -2.680 11.006 11.413 1.00 68.38 85 CYS A N 1
ATOM 704 C CA . CYS A 1 85 ? -2.705 9.843 12.294 1.00 68.38 85 CYS A CA 1
ATOM 705 C C . CYS A 1 85 ? -2.153 10.179 13.686 1.00 68.38 85 CYS A C 1
ATOM 707 O O . CYS A 1 85 ? -2.850 9.946 14.671 1.00 68.38 85 CYS A O 1
ATOM 709 N N . GLU A 1 86 ? -0.975 10.800 13.776 1.00 74.31 86 GLU A N 1
ATOM 710 C CA . GLU A 1 86 ? -0.339 11.205 15.041 1.00 74.31 86 GLU A CA 1
ATOM 711 C C . GLU A 1 86 ? -1.248 12.118 15.869 1.00 74.31 86 GLU A C 1
ATOM 713 O O . GLU A 1 86 ? -1.588 11.804 17.010 1.00 74.31 86 GLU A O 1
ATOM 718 N N . LYS A 1 87 ? -1.770 13.185 15.254 1.00 76.19 87 LYS A N 1
ATOM 719 C CA . LYS A 1 87 ? -2.687 14.117 15.920 1.00 76.19 87 LYS A CA 1
ATOM 720 C C . LYS A 1 87 ? -3.971 13.441 16.405 1.00 76.19 87 LYS A C 1
ATOM 722 O O . LYS A 1 87 ? -4.524 13.813 17.439 1.00 76.19 87 LYS A O 1
ATOM 727 N N . THR A 1 88 ? -4.483 12.470 15.653 1.00 70.06 88 THR A N 1
ATOM 728 C CA . THR A 1 88 ? -5.695 11.732 16.033 1.00 70.06 88 THR A CA 1
ATOM 729 C C . THR A 1 88 ? -5.423 10.791 17.208 1.00 70.06 88 THR A C 1
ATOM 731 O O . THR A 1 88 ? -6.284 10.648 18.075 1.00 70.06 88 THR A O 1
ATOM 734 N N . MET A 1 89 ? -4.233 10.187 17.282 1.00 59.56 89 MET A N 1
ATOM 735 C CA . MET A 1 89 ? -3.816 9.367 18.424 1.00 59.56 89 MET A CA 1
ATOM 736 C C . MET A 1 89 ? -3.682 10.204 19.701 1.00 59.56 89 MET A C 1
ATOM 738 O O . MET A 1 89 ? -4.302 9.854 20.702 1.00 59.56 89 MET A O 1
ATOM 742 N N . GLU A 1 90 ? -3.012 11.357 19.643 1.00 70.31 90 GLU A N 1
ATOM 743 C CA . GLU A 1 90 ? -2.887 12.288 20.780 1.00 70.31 90 GLU A CA 1
ATOM 744 C C . GLU A 1 90 ? -4.260 12.764 21.295 1.00 70.31 90 GLU A C 1
ATOM 746 O O . GLU A 1 90 ? -4.523 12.825 22.497 1.00 70.31 90 GLU A O 1
ATOM 751 N N . GLN A 1 91 ? -5.186 13.063 20.378 1.00 65.19 91 GLN A N 1
ATOM 752 C CA . GLN A 1 91 ? -6.558 13.447 20.726 1.00 65.19 91 GLN A CA 1
ATOM 753 C C . GLN A 1 91 ? -7.360 12.310 21.363 1.00 65.19 91 GLN A C 1
ATOM 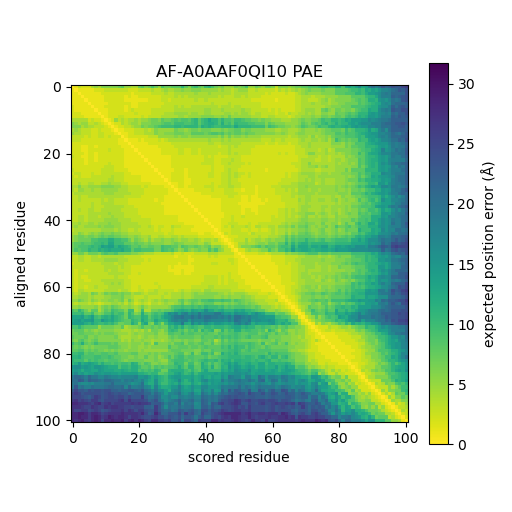755 O O . GLN A 1 91 ? -8.271 12.571 22.152 1.00 65.19 91 GLN A O 1
ATOM 760 N N . ASN A 1 92 ? -7.075 11.064 20.994 1.00 60.06 92 ASN A N 1
ATOM 761 C CA . ASN A 1 92 ? -7.745 9.904 21.561 1.00 60.06 92 ASN A CA 1
ATOM 762 C C . ASN A 1 92 ? -7.182 9.569 22.946 1.00 60.06 92 ASN A C 1
ATOM 764 O O . ASN A 1 92 ? -7.975 9.321 23.850 1.00 60.06 92 ASN A O 1
ATOM 768 N N . GLU A 1 93 ? -5.867 9.660 23.157 1.00 59.38 93 GLU A N 1
ATOM 769 C CA . GLU A 1 93 ? -5.245 9.510 24.482 1.00 59.38 93 GLU A CA 1
ATOM 770 C C . GLU A 1 93 ? -5.767 10.558 25.476 1.00 59.38 93 GLU A C 1
ATOM 772 O O . GLU A 1 93 ? -6.231 10.205 26.561 1.00 59.38 93 GLU A O 1
ATOM 777 N N . GLY A 1 94 ? -5.841 11.831 25.071 1.00 59.16 94 GLY A N 1
ATOM 778 C CA . GLY A 1 94 ? -6.413 12.890 25.913 1.00 59.16 94 GLY A CA 1
ATOM 779 C C . GLY A 1 94 ? -7.902 12.697 26.242 1.00 59.16 94 GLY A C 1
ATOM 780 O O . GLY A 1 94 ? -8.371 13.142 27.289 1.00 59.16 94 GLY A O 1
ATOM 781 N N . LYS A 1 95 ? -8.667 12.004 25.385 1.00 54.84 95 LYS A N 1
ATOM 782 C CA . LYS A 1 95 ? -10.068 11.638 25.667 1.00 54.84 95 LYS A CA 1
ATOM 783 C C . LYS A 1 95 ? -10.187 10.467 26.636 1.00 54.84 95 LYS A C 1
ATOM 785 O O . LYS A 1 95 ? -11.113 10.474 27.441 1.00 54.84 95 LYS A O 1
ATOM 790 N N . PHE A 1 96 ? -9.280 9.493 26.571 1.00 50.72 96 PHE A N 1
ATOM 791 C CA . PHE A 1 96 ? -9.225 8.408 27.551 1.00 50.72 96 PHE A CA 1
ATOM 792 C C . PHE A 1 96 ? -8.894 8.945 28.950 1.00 50.72 96 PHE A C 1
ATOM 794 O O . PHE A 1 96 ? -9.552 8.550 29.909 1.00 50.72 96 PHE A O 1
ATOM 801 N N . GLU A 1 97 ? -7.965 9.900 29.075 1.00 49.09 97 GLU A N 1
ATOM 802 C CA . GLU A 1 97 ? -7.666 10.535 30.369 1.00 49.09 97 GLU A CA 1
ATOM 803 C C . GLU A 1 97 ? -8.807 11.430 30.878 1.00 49.09 97 GLU A C 1
ATOM 805 O O . GLU A 1 97 ? -9.118 11.413 32.066 1.00 49.09 97 GLU A O 1
ATOM 810 N N . ALA A 1 98 ? -9.500 12.156 29.994 1.00 53.03 98 ALA A N 1
ATOM 811 C CA . ALA A 1 98 ? -10.648 12.984 30.374 1.00 53.03 98 ALA A CA 1
ATOM 812 C C . ALA A 1 98 ? -11.903 12.180 30.774 1.00 53.03 98 ALA A C 1
ATOM 814 O O . ALA A 1 98 ? -12.803 12.739 31.389 1.00 53.03 98 ALA A O 1
ATOM 815 N N . GLN A 1 99 ? -11.988 10.892 30.420 1.00 48.47 99 GLN A N 1
ATOM 816 C CA . GLN A 1 99 ? -13.074 9.984 30.826 1.00 48.47 99 GLN A CA 1
ATOM 817 C C . GLN A 1 99 ? -12.814 9.288 32.174 1.00 48.47 99 GLN A C 1
ATOM 819 O O . GLN A 1 99 ? -13.690 8.583 32.678 1.00 48.47 99 GLN A O 1
ATOM 824 N N . LEU A 1 100 ? -11.621 9.469 32.748 1.00 48.50 100 LEU A N 1
ATOM 825 C CA . LEU A 1 100 ? -11.220 8.944 34.057 1.00 48.50 100 LEU A CA 1
ATOM 826 C C . LEU A 1 100 ? -11.428 9.949 35.210 1.00 48.50 100 LEU A C 1
ATOM 828 O O . LEU A 1 100 ? -11.121 9.615 36.356 1.00 48.50 100 LEU A O 1
ATOM 832 N N . PHE A 1 101 ? -11.987 11.132 34.927 1.00 45.06 101 PHE A N 1
ATOM 833 C CA . PHE A 1 101 ? -12.397 12.160 35.894 1.00 45.06 101 PHE A CA 1
ATOM 834 C C . PHE A 1 101 ? -13.876 12.518 35.717 1.00 45.06 101 PHE A C 1
ATOM 836 O O . PHE A 1 101 ? -14.505 12.889 36.735 1.00 45.06 101 PHE A O 1
#

Mean predicted aligned error: 8.12 Å